Protein AF-A0A2A5A7B2-F1 (afdb_monomer)

pLDDT: mean 83.48, std 15.14, range [49.03, 96.94]

Secondary structure (DSSP, 8-state):
--HHHHHHHH-TT-TT-----HHHHHHHHHHHSGGGTT--GGG-TTT---SSB-TTS-B-SSTTSS-BTTBS-------------

Radius of gyration: 20.05 Å; Cα contacts (8 Å, |Δi|>4): 61; chains: 1; bounding box: 44×39×49 Å

Sequence (85 aa):
MTDFYLANFINPKDDKQADYHPSWILDEVAKIVPFFAGVSWDKLGKNGMQWPVSKDGTESTVLHQQSFKRGLGHFEFHPFVESNE

Mean predicted aligned error: 9.29 Å

Solvent-accessible surface area (backbone atoms only — not comparable to full-atom values): 5732 Å² total; per-residue (Å²): 136,59,71,73,64,52,56,66,69,74,44,89,87,53,97,73,75,69,94,76,57,72,53,60,55,49,54,51,48,21,74,72,38,77,49,32,47,28,56,47,71,89,69,27,71,94,85,55,72,50,69,49,17,40,71,90,51,54,57,39,89,67,80,62,82,88,53,46,95,85,51,69,88,82,89,78,89,80,77,93,72,84,80,93,122

Structure (mmCIF, N/CA/C/O backbone):
data_AF-A0A2A5A7B2-F1
#
_entry.id   AF-A0A2A5A7B2-F1
#
loop_
_atom_site.group_PDB
_atom_site.id
_atom_site.type_symbol
_atom_site.label_atom_id
_atom_site.label_alt_id
_atom_site.label_comp_id
_atom_site.label_asym_id
_atom_site.label_entity_id
_atom_site.label_seq_id
_atom_site.pdbx_PDB_ins_code
_atom_site.Cartn_x
_atom_site.Cartn_y
_atom_site.Cartn_z
_atom_site.occupancy
_atom_site.B_iso_or_equiv
_atom_site.auth_seq_id
_atom_site.auth_comp_id
_atom_site.auth_asym_id
_atom_site.auth_atom_id
_atom_site.pdbx_PDB_model_num
ATOM 1 N N . MET A 1 1 ? 28.141 -8.356 -1.609 1.00 49.03 1 MET A N 1
ATOM 2 C CA . MET A 1 1 ? 27.416 -9.627 -1.798 1.00 49.03 1 MET A CA 1
ATOM 3 C C . MET A 1 1 ? 25.953 -9.291 -1.577 1.00 49.03 1 MET A C 1
ATOM 5 O O . MET A 1 1 ? 25.635 -8.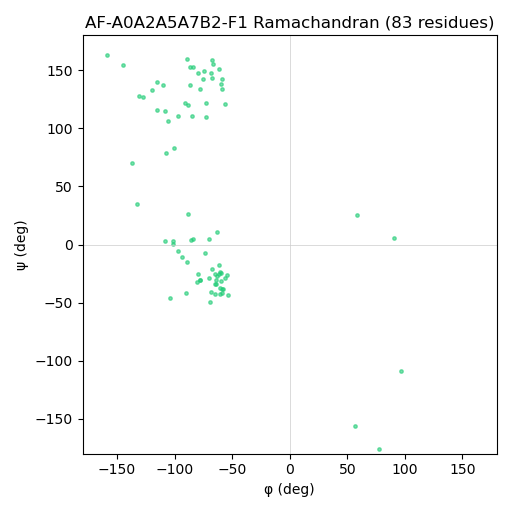852 -0.485 1.00 49.03 1 MET A O 1
ATOM 9 N N . THR A 1 2 ? 25.136 -9.263 -2.630 1.00 56.66 2 THR A N 1
ATOM 10 C CA . THR A 1 2 ? 23.731 -8.826 -2.538 1.00 56.66 2 THR A CA 1
ATOM 11 C C . THR A 1 2 ? 22.867 -9.961 -1.990 1.00 56.66 2 THR A C 1
ATOM 13 O O . THR A 1 2 ? 23.144 -11.123 -2.270 1.00 56.66 2 THR A O 1
ATOM 16 N N . ASP A 1 3 ? 21.811 -9.651 -1.243 1.00 57.91 3 ASP A N 1
ATOM 17 C CA . ASP A 1 3 ? 20.938 -10.664 -0.622 1.00 57.91 3 ASP A CA 1
ATOM 18 C C . ASP A 1 3 ? 20.263 -11.597 -1.646 1.00 57.91 3 ASP A C 1
ATOM 20 O O . ASP A 1 3 ? 19.973 -12.753 -1.350 1.00 57.91 3 ASP A O 1
ATOM 24 N N . PHE A 1 4 ? 20.116 -11.150 -2.897 1.00 56.09 4 PHE A N 1
ATOM 25 C CA . PHE A 1 4 ? 19.669 -11.997 -4.008 1.00 56.09 4 PHE A CA 1
ATOM 26 C C . PHE A 1 4 ? 20.648 -13.135 -4.344 1.00 56.09 4 PHE A C 1
ATOM 28 O O . PHE A 1 4 ? 20.209 -14.213 -4.725 1.00 56.09 4 PHE A O 1
ATOM 35 N N . TYR A 1 5 ? 21.958 -12.952 -4.141 1.00 57.84 5 TYR A N 1
ATOM 36 C CA . TYR A 1 5 ? 22.929 -14.046 -4.273 1.00 57.84 5 TYR A CA 1
ATOM 37 C C . TYR A 1 5 ? 22.791 -15.080 -3.146 1.00 57.84 5 TYR A C 1
ATOM 39 O O . TYR A 1 5 ? 23.103 -16.248 -3.352 1.00 57.84 5 TYR A O 1
ATOM 47 N N . LEU A 1 6 ? 22.325 -14.674 -1.959 1.00 52.84 6 LEU A N 1
ATOM 48 C CA . LEU A 1 6 ? 22.128 -15.576 -0.819 1.00 52.84 6 LEU A CA 1
ATOM 49 C C . LEU A 1 6 ? 20.852 -16.416 -0.957 1.00 52.84 6 LEU A C 1
ATOM 51 O O . LEU A 1 6 ? 20.838 -17.562 -0.515 1.00 52.84 6 LEU A O 1
ATOM 55 N N . ALA A 1 7 ? 19.813 -15.902 -1.625 1.00 57.50 7 AL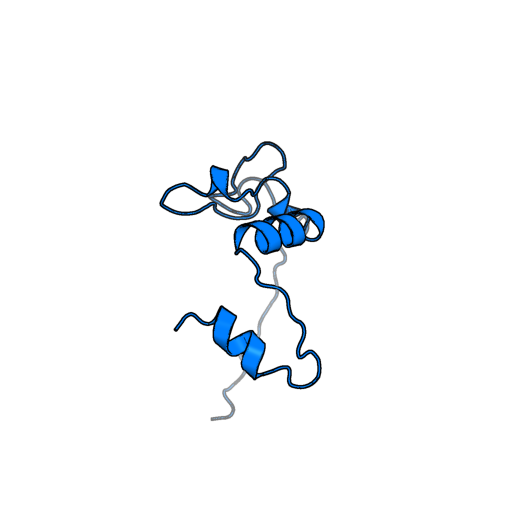A A N 1
ATOM 56 C CA . ALA A 1 7 ? 18.632 -16.696 -1.975 1.00 57.50 7 ALA A CA 1
ATOM 57 C C . ALA A 1 7 ? 19.000 -17.929 -2.828 1.00 57.50 7 ALA A C 1
ATOM 59 O O . ALA A 1 7 ? 18.499 -19.022 -2.563 1.00 57.50 7 ALA A O 1
ATOM 60 N N . ASN A 1 8 ? 19.960 -17.781 -3.750 1.00 52.84 8 ASN A N 1
ATOM 61 C CA . ASN A 1 8 ? 20.494 -18.885 -4.559 1.00 52.84 8 ASN A CA 1
ATOM 62 C C . ASN A 1 8 ? 21.236 -19.945 -3.717 1.00 52.84 8 ASN A C 1
ATOM 64 O O . ASN A 1 8 ? 21.296 -21.104 -4.110 1.00 52.84 8 ASN A O 1
ATOM 68 N N . PHE A 1 9 ? 21.782 -19.583 -2.547 1.00 53.72 9 PHE A N 1
ATOM 69 C CA . PHE A 1 9 ? 22.445 -20.530 -1.637 1.00 53.72 9 PHE A CA 1
ATOM 70 C C . PHE A 1 9 ? 21.462 -21.343 -0.779 1.00 53.72 9 PHE A C 1
ATOM 72 O O . PHE A 1 9 ? 21.809 -22.429 -0.316 1.00 53.72 9 PHE A O 1
ATOM 79 N N . ILE A 1 10 ? 20.254 -20.826 -0.530 1.00 61.44 10 ILE A N 1
ATOM 80 C CA . ILE A 1 10 ? 19.288 -21.417 0.414 1.00 61.44 10 ILE A CA 1
ATOM 81 C C . ILE A 1 10 ? 18.364 -22.443 -0.266 1.00 61.44 10 ILE A C 1
ATOM 83 O O . ILE A 1 10 ? 17.753 -23.257 0.427 1.00 61.44 10 ILE A O 1
ATOM 87 N N . ASN A 1 11 ? 18.299 -22.478 -1.603 1.00 56.91 11 ASN A N 1
ATOM 88 C CA . ASN A 1 11 ? 17.520 -23.471 -2.347 1.00 56.91 11 ASN A CA 1
ATOM 89 C C . ASN A 1 11 ? 18.410 -24.528 -3.044 1.00 56.91 11 ASN A C 1
ATOM 91 O O . ASN A 1 11 ? 18.598 -24.473 -4.257 1.00 56.91 11 ASN A O 1
ATOM 95 N N . PRO A 1 12 ? 18.921 -25.542 -2.321 1.00 53.62 12 PRO A N 1
ATOM 96 C CA . PRO A 1 12 ? 19.837 -26.554 -2.862 1.00 53.62 12 PRO A CA 1
ATOM 97 C C . PRO A 1 12 ? 19.192 -27.547 -3.848 1.00 53.62 12 PRO A C 1
ATOM 99 O O . PRO A 1 12 ? 19.830 -28.522 -4.231 1.00 53.62 12 PRO A O 1
ATOM 102 N N . LYS A 1 13 ? 17.912 -27.379 -4.215 1.00 55.34 13 LYS A N 1
ATOM 103 C CA . LYS A 1 13 ? 17.210 -28.265 -5.163 1.00 55.34 13 LYS A CA 1
ATOM 104 C C . LYS A 1 13 ? 17.081 -27.698 -6.573 1.00 55.34 13 LYS A C 1
ATOM 106 O O . LYS A 1 13 ? 16.520 -28.383 -7.426 1.00 55.34 13 LYS A O 1
ATOM 111 N N . ASP A 1 14 ? 17.593 -26.499 -6.826 1.00 55.62 14 ASP A N 1
ATOM 112 C CA . ASP A 1 14 ? 17.460 -25.844 -8.123 1.00 55.62 14 ASP A CA 1
ATOM 113 C C . ASP A 1 14 ? 18.788 -25.198 -8.549 1.00 55.62 14 ASP A C 1
ATOM 115 O O . ASP A 1 14 ? 18.945 -23.982 -8.583 1.00 55.62 14 ASP A O 1
ATOM 119 N N . ASP A 1 15 ? 19.773 -26.038 -8.887 1.00 53.84 15 ASP A N 1
ATOM 120 C CA . ASP A 1 15 ? 21.114 -25.646 -9.373 1.00 53.84 15 ASP A CA 1
ATOM 121 C C . ASP A 1 15 ? 21.099 -24.892 -10.728 1.00 53.84 15 ASP A C 1
ATOM 123 O O . ASP A 1 15 ? 22.132 -24.729 -11.380 1.00 53.84 15 ASP A O 1
ATOM 127 N N . LYS A 1 16 ? 19.926 -24.470 -11.219 1.00 56.00 16 LYS A N 1
ATOM 128 C CA . LYS A 1 16 ? 19.728 -23.841 -12.535 1.00 56.00 16 LYS A CA 1
ATOM 129 C C . LYS A 1 16 ? 18.873 -22.586 -12.462 1.00 56.00 16 LYS A C 1
ATOM 131 O O . LYS A 1 16 ? 18.111 -22.287 -13.383 1.00 56.00 16 LYS A O 1
ATOM 136 N N . GLN A 1 17 ? 19.006 -21.836 -11.381 1.00 59.25 17 GLN A N 1
ATOM 137 C CA . GLN A 1 17 ? 18.381 -20.535 -11.305 1.00 59.25 17 GLN A CA 1
ATOM 138 C C . GLN A 1 17 ? 19.142 -19.561 -12.224 1.00 59.25 17 GLN A C 1
ATOM 140 O O . GLN A 1 17 ? 20.310 -19.258 -11.990 1.00 59.25 17 GLN A O 1
ATOM 145 N N . ALA A 1 18 ? 18.515 -19.163 -13.336 1.00 63.34 18 ALA A N 1
ATOM 146 C CA . ALA A 1 18 ? 19.128 -18.269 -14.319 1.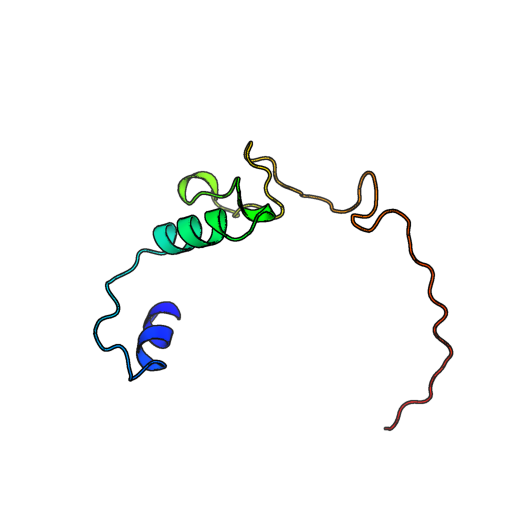00 63.34 18 ALA A CA 1
ATOM 147 C C . ALA A 1 18 ? 19.466 -16.914 -13.681 1.00 63.34 18 ALA A C 1
ATOM 149 O O . ALA A 1 18 ? 18.776 -16.477 -12.762 1.00 63.34 18 ALA A O 1
ATOM 150 N N . ASP A 1 19 ? 20.494 -16.229 -14.184 1.00 68.88 19 ASP A N 1
ATOM 151 C CA . ASP A 1 19 ? 20.786 -14.864 -13.748 1.00 68.88 19 ASP A CA 1
ATOM 152 C C . ASP A 1 19 ? 19.547 -13.984 -13.963 1.00 68.88 19 ASP A C 1
ATOM 154 O O . ASP A 1 19 ? 19.055 -13.847 -15.086 1.00 68.88 19 ASP A O 1
ATOM 158 N N . TYR A 1 20 ? 19.036 -13.383 -12.887 1.00 70.88 20 TYR A N 1
ATOM 159 C CA . TYR A 1 20 ? 17.897 -12.475 -12.966 1.00 70.88 20 TYR A CA 1
ATOM 160 C C . TYR A 1 20 ? 18.320 -11.048 -12.692 1.00 70.88 20 TYR A C 1
ATOM 162 O O . TYR A 1 20 ? 19.049 -10.749 -11.743 1.00 70.88 20 TY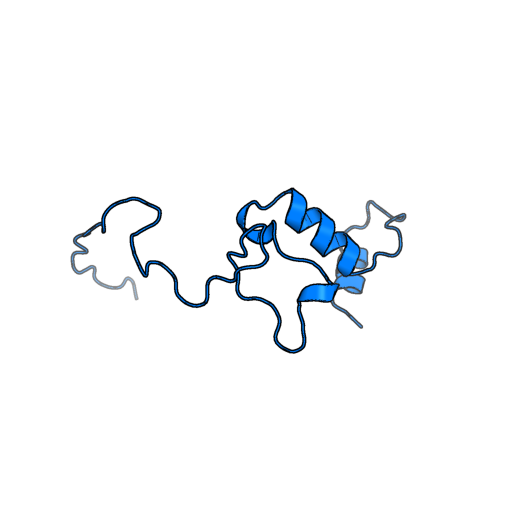R A O 1
ATOM 170 N N . HIS A 1 21 ? 17.779 -10.145 -13.499 1.00 83.69 21 HIS A N 1
ATOM 171 C CA . HIS A 1 21 ? 17.830 -8.729 -13.205 1.00 83.69 21 HIS A CA 1
ATOM 172 C C . HIS A 1 21 ? 16.631 -8.348 -12.314 1.00 83.69 21 HIS A C 1
ATOM 174 O O . HIS A 1 21 ? 15.511 -8.779 -12.604 1.00 83.69 21 HIS A O 1
ATOM 180 N N . PRO A 1 22 ? 16.803 -7.516 -11.268 1.00 84.94 22 PRO A N 1
ATOM 181 C CA . PRO A 1 22 ? 15.704 -7.119 -10.382 1.00 84.94 22 PRO A CA 1
ATOM 182 C C . PRO A 1 22 ? 14.491 -6.505 -11.101 1.00 84.94 22 PRO A C 1
ATOM 184 O O . PRO A 1 22 ? 13.367 -6.625 -10.618 1.00 84.94 22 PRO A O 1
ATOM 187 N N . SER A 1 23 ? 14.693 -5.900 -12.278 1.00 89.00 23 SER A N 1
ATOM 188 C CA . SER A 1 23 ? 13.596 -5.391 -13.112 1.00 89.00 23 SER A CA 1
ATOM 189 C C . SER A 1 23 ? 12.626 -6.486 -13.560 1.00 89.00 23 SER A C 1
ATOM 191 O O . SER A 1 23 ? 11.425 -6.251 -13.583 1.00 89.00 23 SER A O 1
ATOM 193 N N . TRP A 1 24 ? 13.115 -7.691 -13.865 1.00 89.62 24 TRP A N 1
ATOM 194 C CA . TRP A 1 24 ? 12.267 -8.795 -14.324 1.00 89.62 24 TRP A CA 1
ATOM 195 C C . TRP A 1 24 ? 11.354 -9.299 -13.211 1.00 89.62 24 TRP A C 1
ATOM 197 O O . TRP A 1 24 ? 10.175 -9.552 -13.443 1.00 89.62 24 TRP A O 1
ATOM 207 N N . ILE A 1 25 ? 11.889 -9.387 -11.991 1.00 88.81 25 ILE A N 1
ATOM 208 C CA . ILE A 1 25 ? 11.114 -9.769 -10.807 1.00 88.81 25 ILE A CA 1
ATOM 209 C C . ILE A 1 25 ? 10.052 -8.712 -10.509 1.00 88.81 25 ILE A C 1
ATOM 211 O O . ILE A 1 25 ? 8.905 -9.048 -10.228 1.00 88.81 25 ILE A O 1
ATOM 215 N N . LEU A 1 26 ? 10.407 -7.429 -10.612 1.00 91.38 26 LEU A N 1
ATOM 216 C CA . LEU A 1 26 ? 9.450 -6.343 -10.423 1.00 91.38 26 LEU A CA 1
ATOM 217 C C . LEU A 1 26 ? 8.299 -6.420 -11.438 1.00 91.38 26 LEU A C 1
ATOM 219 O O . LEU A 1 26 ? 7.141 -6.275 -11.050 1.00 91.38 26 LEU A O 1
ATOM 223 N N . ASP A 1 27 ? 8.606 -6.711 -12.704 1.00 92.06 27 ASP A N 1
ATOM 224 C CA . ASP A 1 27 ? 7.604 -6.885 -13.760 1.00 92.06 27 ASP A CA 1
ATOM 225 C C . ASP A 1 27 ? 6.699 -8.106 -13.520 1.00 92.06 27 ASP A C 1
ATOM 227 O O . ASP A 1 27 ? 5.519 -8.088 -13.876 1.00 92.06 27 ASP A O 1
ATOM 231 N N . GLU A 1 28 ? 7.222 -9.182 -12.928 1.00 91.94 28 GLU A N 1
ATOM 232 C C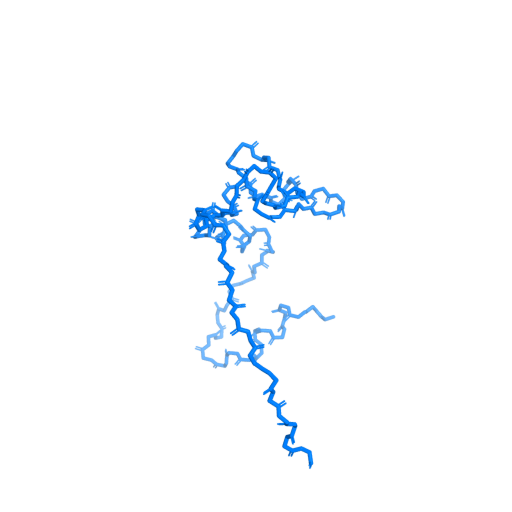A . GLU A 1 28 ? 6.429 -10.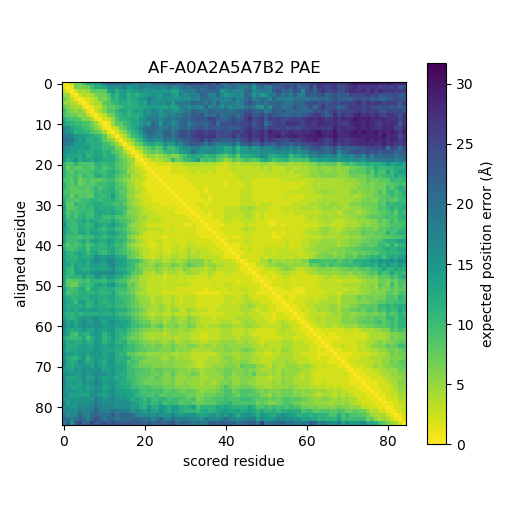351 -12.533 1.00 91.94 28 GLU A CA 1
ATOM 233 C C . GLU A 1 28 ? 5.489 -10.019 -11.369 1.00 91.94 28 GLU A C 1
ATOM 235 O O . GLU A 1 28 ? 4.279 -10.245 -11.457 1.00 91.94 28 GLU A O 1
ATOM 240 N N . VAL A 1 29 ? 6.017 -9.398 -10.311 1.00 91.56 29 VAL A N 1
ATOM 241 C CA . VAL A 1 29 ? 5.235 -8.963 -9.147 1.00 91.56 29 VAL A CA 1
ATOM 242 C C . VAL A 1 29 ? 4.128 -7.993 -9.566 1.00 91.56 29 VAL A C 1
ATOM 244 O O . VAL A 1 29 ? 2.989 -8.146 -9.123 1.00 91.56 29 VAL A O 1
ATOM 247 N N . ALA A 1 30 ? 4.415 -7.048 -10.467 1.00 92.75 30 ALA A N 1
ATOM 248 C CA . ALA A 1 30 ? 3.439 -6.080 -10.966 1.00 92.75 30 ALA A CA 1
ATOM 249 C C . ALA A 1 30 ? 2.265 -6.722 -11.726 1.00 92.75 30 ALA A C 1
ATOM 251 O O . ALA A 1 30 ? 1.160 -6.175 -11.730 1.00 92.75 30 ALA A O 1
ATOM 252 N N . LYS A 1 31 ? 2.467 -7.899 -12.336 1.00 92.25 31 LYS A N 1
ATOM 253 C CA . LYS A 1 31 ? 1.396 -8.665 -13.000 1.00 92.25 31 LYS A CA 1
ATOM 254 C C . LYS A 1 31 ? 0.509 -9.418 -12.010 1.00 92.25 31 LYS A C 1
ATOM 256 O O . LYS A 1 31 ? -0.668 -9.625 -12.298 1.00 92.25 31 LYS A O 1
ATOM 261 N N . ILE A 1 32 ? 1.064 -9.840 -10.874 1.00 94.44 32 ILE A N 1
ATOM 262 C CA . ILE A 1 32 ? 0.370 -10.669 -9.878 1.00 94.44 32 ILE A CA 1
ATOM 263 C C . ILE A 1 32 ? -0.352 -9.800 -8.845 1.00 94.44 32 ILE A C 1
ATOM 265 O O . ILE A 1 32 ? -1.481 -10.101 -8.460 1.00 94.44 32 ILE A O 1
ATOM 269 N N . VAL A 1 33 ? 0.288 -8.723 -8.387 1.00 93.62 33 VAL A N 1
ATOM 270 C CA . VAL A 1 33 ? -0.188 -7.908 -7.267 1.00 93.62 33 VAL A CA 1
ATOM 271 C C . VAL A 1 33 ? -0.959 -6.694 -7.801 1.00 93.62 33 VAL A C 1
ATOM 273 O O . VAL A 1 33 ? -0.349 -5.769 -8.336 1.00 93.62 33 VAL A O 1
ATOM 276 N N . PRO A 1 34 ? -2.295 -6.616 -7.628 1.00 91.69 34 PRO A N 1
ATOM 277 C CA . PRO A 1 34 ? -3.109 -5.609 -8.318 1.00 91.69 34 PRO A CA 1
ATOM 278 C C . PRO A 1 34 ? -2.735 -4.152 -8.019 1.00 91.69 34 PRO A C 1
ATOM 280 O O . PRO A 1 34 ? -2.879 -3.288 -8.880 1.00 91.69 34 PRO A O 1
ATOM 283 N N . PHE A 1 35 ? -2.250 -3.861 -6.811 1.00 92.75 35 PHE A N 1
ATOM 284 C CA . PHE A 1 35 ? -1.836 -2.513 -6.409 1.00 92.75 35 PHE A CA 1
ATOM 285 C C . PHE A 1 35 ? -0.388 -2.161 -6.794 1.00 92.75 35 PHE A C 1
ATOM 287 O O . PHE A 1 35 ? 0.076 -1.076 -6.455 1.00 92.75 35 PHE A O 1
ATOM 294 N N . PHE A 1 36 ? 0.307 -3.053 -7.505 1.00 94.62 36 PHE A N 1
ATOM 295 C CA . PHE A 1 36 ? 1.581 -2.786 -8.178 1.00 94.62 36 PHE A CA 1
ATOM 296 C C . PHE A 1 36 ? 1.410 -2.567 -9.689 1.00 94.62 36 PHE A C 1
ATOM 298 O O . PHE A 1 36 ? 2.397 -2.359 -10.385 1.00 94.62 36 PHE A O 1
ATOM 305 N N . ALA A 1 37 ? 0.184 -2.581 -10.222 1.00 92.31 37 ALA A N 1
ATOM 306 C CA . ALA A 1 37 ? -0.056 -2.616 -11.666 1.00 92.31 37 ALA A CA 1
ATOM 307 C C . ALA A 1 37 ? 0.498 -1.410 -12.458 1.00 92.31 37 ALA A C 1
ATOM 309 O O . ALA A 1 37 ? 0.595 -1.488 -13.681 1.00 92.31 37 ALA A O 1
ATOM 310 N N . GLY A 1 38 ? 0.821 -0.292 -11.797 1.00 91.50 38 GLY A N 1
ATOM 311 C CA . GLY A 1 38 ? 1.484 0.864 -12.415 1.00 91.50 38 GLY A CA 1
ATOM 312 C C . GLY A 1 38 ? 3.000 0.942 -12.240 1.00 91.50 38 GLY A C 1
ATOM 313 O O . GLY A 1 38 ? 3.614 1.849 -12.808 1.00 91.50 38 GLY A O 1
ATOM 314 N N . VAL A 1 39 ? 3.592 0.042 -11.451 1.00 94.00 39 VAL A N 1
ATOM 315 C CA . VAL A 1 39 ? 5.022 0.042 -11.130 1.00 94.00 39 VAL A CA 1
ATOM 316 C C . VAL A 1 39 ? 5.815 -0.529 -12.303 1.00 94.00 39 VAL A C 1
ATOM 318 O O . VAL A 1 39 ? 5.472 -1.577 -12.841 1.00 94.00 39 VAL A O 1
ATOM 321 N N . SER A 1 40 ? 6.900 0.145 -12.681 1.00 92.00 40 SER A N 1
ATOM 322 C CA . SER A 1 40 ? 7.896 -0.381 -13.616 1.00 92.00 40 SER A CA 1
ATOM 323 C C . SER A 1 40 ? 9.286 0.105 -13.224 1.00 92.00 40 SER A C 1
ATOM 325 O O . SER A 1 40 ? 9.423 1.160 -12.601 1.00 92.00 40 SER A O 1
ATOM 327 N N . TRP A 1 41 ? 10.321 -0.647 -13.606 1.00 91.31 41 TRP A N 1
ATOM 328 C CA . TRP A 1 41 ? 11.710 -0.333 -13.252 1.00 91.31 41 TRP A CA 1
ATOM 329 C C . TRP A 1 41 ? 12.109 1.098 -13.641 1.00 91.31 41 TRP A C 1
ATOM 331 O O . TRP A 1 41 ? 12.653 1.838 -12.824 1.00 91.31 41 TRP A O 1
ATOM 341 N N . ASP A 1 42 ? 11.729 1.526 -14.846 1.00 90.56 42 ASP A N 1
ATOM 342 C CA . ASP A 1 42 ? 12.041 2.861 -15.373 1.00 90.56 42 ASP A CA 1
ATOM 343 C C . ASP A 1 42 ? 11.322 4.006 -14.636 1.00 90.56 42 ASP A C 1
ATOM 345 O O . ASP A 1 42 ? 11.760 5.154 -14.698 1.00 90.56 42 ASP A O 1
ATOM 349 N N . LYS A 1 43 ? 10.217 3.716 -13.932 1.00 88.69 43 LYS A N 1
ATOM 350 C CA . LYS A 1 43 ? 9.397 4.716 -13.225 1.00 88.69 43 LYS A CA 1
ATOM 351 C C . LYS A 1 43 ? 9.776 4.902 -11.758 1.00 88.69 43 LYS A C 1
ATOM 353 O O . LYS A 1 43 ? 9.323 5.868 -11.155 1.00 88.69 43 LYS A O 1
ATOM 358 N N . LEU A 1 44 ? 10.616 4.032 -11.187 1.00 89.19 44 LEU A N 1
ATOM 359 C CA . LEU A 1 44 ? 10.997 4.099 -9.769 1.00 89.19 44 LEU A CA 1
ATOM 360 C C . LEU A 1 44 ? 11.673 5.423 -9.380 1.00 89.19 44 LEU A C 1
ATOM 362 O O . LEU A 1 44 ? 11.635 5.820 -8.218 1.00 89.19 44 LEU A O 1
ATOM 366 N N . GLY A 1 45 ? 12.295 6.120 -10.334 1.00 84.81 45 GLY A N 1
ATOM 367 C CA . GLY A 1 45 ? 13.013 7.359 -10.056 1.00 84.81 45 GLY A CA 1
ATOM 368 C C . GLY A 1 45 ? 14.108 7.172 -8.997 1.00 84.81 45 GLY A C 1
ATOM 369 O O . GLY A 1 45 ? 14.630 6.079 -8.791 1.00 84.81 45 GLY A O 1
ATOM 370 N N . LYS A 1 46 ? 14.483 8.260 -8.314 1.00 87.75 46 LYS A N 1
ATOM 371 C CA . LYS A 1 46 ? 15.541 8.229 -7.286 1.00 87.75 46 LYS A CA 1
ATOM 372 C C . LYS A 1 46 ? 15.053 7.713 -5.927 1.00 87.75 46 LYS A C 1
ATOM 374 O O . LYS A 1 46 ? 15.834 7.121 -5.190 1.00 87.75 46 LYS A O 1
ATOM 379 N N . ASN A 1 47 ? 13.790 7.975 -5.595 1.00 87.81 47 ASN A N 1
ATOM 380 C CA . ASN A 1 47 ? 13.232 7.735 -4.260 1.00 87.81 47 AS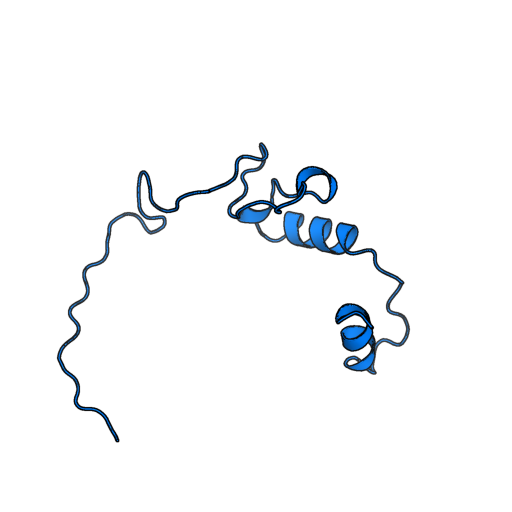N A CA 1
ATOM 381 C C . ASN A 1 47 ? 12.256 6.548 -4.215 1.00 87.81 47 ASN A C 1
ATOM 383 O O . ASN A 1 47 ? 11.693 6.273 -3.159 1.00 87.81 47 ASN A O 1
ATOM 387 N N . GLY A 1 48 ? 12.066 5.841 -5.331 1.00 90.75 48 GLY A N 1
ATOM 388 C CA . GLY A 1 48 ? 11.036 4.818 -5.456 1.00 90.75 48 GLY A CA 1
ATOM 389 C C . GLY A 1 48 ? 9.643 5.413 -5.671 1.00 90.75 48 GLY A C 1
ATOM 390 O O . GLY A 1 48 ? 9.474 6.628 -5.771 1.00 90.75 48 GLY A O 1
ATOM 391 N N . MET A 1 49 ? 8.658 4.515 -5.714 1.00 92.19 49 MET A N 1
ATOM 392 C CA . MET A 1 49 ? 7.234 4.839 -5.807 1.00 92.19 49 MET A CA 1
ATOM 393 C C . MET A 1 49 ? 6.510 4.374 -4.543 1.00 92.19 49 MET A C 1
ATOM 395 O O . MET A 1 49 ? 6.760 3.265 -4.055 1.00 92.19 49 MET A O 1
ATOM 399 N N . GLN A 1 50 ? 5.574 5.171 -4.032 1.00 93.06 50 GLN A N 1
ATOM 400 C CA . GLN A 1 50 ? 4.745 4.774 -2.897 1.00 93.06 50 GLN A CA 1
ATOM 401 C C . GLN A 1 50 ? 3.529 3.958 -3.359 1.00 93.06 50 GLN A C 1
ATOM 403 O O . GLN A 1 50 ? 2.589 4.471 -3.970 1.00 93.06 50 GLN A O 1
ATOM 408 N N . TRP A 1 51 ? 3.524 2.666 -3.027 1.00 93.12 51 TRP A N 1
ATOM 409 C CA . TRP A 1 51 ? 2.397 1.772 -3.285 1.00 93.12 51 TRP A CA 1
ATOM 410 C C . TRP A 1 51 ? 1.237 2.032 -2.302 1.00 93.12 51 TRP A C 1
ATOM 412 O O . TRP A 1 51 ? 1.487 2.395 -1.151 1.00 93.12 51 TRP A O 1
ATOM 422 N N . PRO A 1 52 ? -0.038 1.815 -2.687 1.00 94.50 52 PRO A N 1
ATOM 423 C CA . PRO A 1 52 ? -0.561 1.398 -3.998 1.00 94.50 52 PRO A CA 1
ATOM 424 C C . PRO A 1 52 ? -0.250 2.336 -5.173 1.00 94.50 52 PRO A C 1
ATOM 426 O O . PRO A 1 52 ? -0.416 3.548 -5.052 1.00 94.50 52 PRO A O 1
ATOM 429 N N . VAL A 1 53 ? 0.115 1.758 -6.322 1.00 94.06 53 VAL A N 1
ATOM 430 C CA . VAL A 1 53 ? 0.325 2.471 -7.591 1.00 94.06 53 VAL A CA 1
ATOM 431 C C . VAL A 1 53 ? -0.714 2.014 -8.617 1.00 94.06 53 VAL A C 1
ATOM 433 O O . VAL A 1 53 ? -0.754 0.847 -9.018 1.00 94.06 53 VAL A O 1
ATOM 436 N N . SER A 1 54 ? -1.572 2.941 -9.034 1.00 89.69 54 SER A N 1
ATOM 437 C CA . SER A 1 54 ? -2.604 2.721 -10.053 1.00 89.69 54 SER A CA 1
ATOM 438 C C . SER A 1 54 ? -1.991 2.481 -11.436 1.00 89.69 54 SER A C 1
ATOM 440 O O . SER A 1 54 ? -0.862 2.879 -11.693 1.00 89.69 54 SER A O 1
ATOM 442 N N . LYS A 1 55 ? -2.730 1.854 -12.365 1.00 89.94 55 LYS A N 1
ATOM 443 C CA . LYS A 1 55 ? -2.235 1.521 -13.724 1.00 89.94 55 LYS A CA 1
ATOM 444 C C . LYS A 1 55 ? -1.718 2.724 -14.527 1.00 89.94 55 LYS A C 1
ATOM 446 O O . LYS A 1 55 ? -0.861 2.562 -15.388 1.00 89.94 55 LYS A O 1
ATOM 451 N N . ASP A 1 56 ? -2.247 3.911 -14.261 1.00 90.12 56 ASP A N 1
ATOM 452 C CA . ASP A 1 56 ? -1.815 5.185 -14.845 1.00 90.12 56 ASP A CA 1
ATOM 453 C C . ASP A 1 56 ? -0.471 5.689 -14.278 1.00 90.12 56 ASP A C 1
ATOM 455 O O . ASP A 1 56 ? 0.107 6.632 -14.811 1.00 90.12 56 ASP A O 1
ATOM 459 N N . GLY A 1 57 ? 0.067 5.029 -13.249 1.00 86.62 57 GLY A N 1
ATOM 460 C CA . GLY A 1 57 ? 1.286 5.415 -12.542 1.00 86.62 57 GLY A CA 1
ATOM 461 C C . GLY A 1 57 ? 1.032 6.335 -11.349 1.00 86.62 57 GLY A C 1
ATOM 462 O O . GLY A 1 57 ? 1.995 6.796 -10.745 1.00 86.62 57 GLY A O 1
ATOM 463 N N . THR A 1 58 ? -0.229 6.598 -10.992 1.00 90.31 58 THR A N 1
ATOM 464 C CA . THR A 1 58 ? -0.558 7.439 -9.838 1.00 90.31 58 THR A CA 1
ATOM 465 C C . THR A 1 58 ? -0.267 6.705 -8.529 1.00 90.31 58 THR A C 1
ATOM 467 O O . THR A 1 58 ? -0.833 5.642 -8.257 1.00 90.31 58 THR A O 1
ATOM 470 N N . GLU A 1 59 ? 0.596 7.292 -7.706 1.00 91.62 59 GLU A N 1
ATOM 471 C CA . GLU A 1 59 ? 0.992 6.775 -6.395 1.00 91.62 59 GLU A CA 1
ATOM 472 C C . GLU A 1 59 ? 0.040 7.215 -5.280 1.00 91.62 59 GLU A C 1
ATOM 474 O O . GLU A 1 59 ? -0.580 8.279 -5.333 1.00 91.62 59 GLU A O 1
ATOM 479 N N . SER A 1 60 ? -0.051 6.405 -4.226 1.00 90.50 60 SER A N 1
ATOM 480 C CA . SER A 1 60 ? -0.896 6.697 -3.066 1.00 90.50 60 SER A CA 1
ATOM 481 C C . SER A 1 60 ? -0.067 7.250 -1.910 1.00 90.50 60 SER A C 1
ATOM 483 O O . SER A 1 60 ? 0.277 6.520 -0.983 1.00 90.50 60 SER A O 1
ATOM 485 N N . THR A 1 61 ? 0.221 8.554 -1.927 1.00 89.06 61 THR A N 1
ATOM 486 C CA . THR A 1 61 ? 1.019 9.201 -0.865 1.00 89.06 61 THR A CA 1
ATOM 487 C C . THR A 1 61 ? 0.333 9.170 0.505 1.00 89.06 61 THR A C 1
ATOM 489 O O . THR A 1 61 ? 0.986 9.030 1.537 1.00 89.06 61 THR A O 1
ATOM 492 N N . VAL A 1 62 ? -1.001 9.262 0.528 1.00 92.94 62 VAL A N 1
ATOM 493 C CA . VAL A 1 62 ? -1.810 9.202 1.754 1.00 92.94 62 VAL A CA 1
ATOM 494 C C . VAL A 1 62 ? -2.954 8.209 1.560 1.00 92.94 62 VAL A C 1
ATOM 496 O O . VAL A 1 62 ? -3.720 8.308 0.596 1.00 92.94 62 VAL A O 1
ATOM 499 N N . LEU A 1 63 ? -3.085 7.257 2.486 1.00 93.44 63 LEU A N 1
ATOM 500 C CA . LEU A 1 63 ? -4.162 6.265 2.498 1.00 93.44 63 LEU A CA 1
ATOM 501 C C . LEU A 1 63 ? -5.424 6.822 3.170 1.00 93.44 63 LEU A C 1
ATOM 503 O O . LEU A 1 63 ? -5.352 7.682 4.039 1.00 93.44 63 LEU A O 1
ATOM 507 N N . HIS A 1 64 ? -6.587 6.303 2.770 1.00 93.00 64 HIS A N 1
ATOM 508 C CA . HIS A 1 64 ? -7.892 6.620 3.375 1.00 93.00 64 HIS A CA 1
ATOM 509 C C . HIS A 1 64 ? -8.302 8.102 3.353 1.00 93.00 64 HIS A C 1
ATOM 511 O O . HIS A 1 64 ? -9.132 8.517 4.152 1.00 93.00 64 HIS A O 1
ATOM 517 N N . GLN A 1 65 ? -7.787 8.886 2.397 1.00 92.69 65 GLN A N 1
ATOM 518 C CA . GLN A 1 65 ? -8.134 10.309 2.252 1.00 92.69 65 GLN A CA 1
ATOM 519 C C . GLN A 1 65 ? -9.634 10.552 2.040 1.00 92.69 65 GLN A C 1
ATOM 521 O O . GLN A 1 65 ? -10.178 11.530 2.537 1.00 92.69 65 GLN A O 1
ATOM 526 N N . GLN A 1 66 ? -10.292 9.677 1.277 1.00 91.94 66 GLN A N 1
ATOM 527 C CA . GLN A 1 66 ? -11.722 9.789 0.975 1.00 91.94 66 GLN A CA 1
ATOM 528 C C . GLN A 1 66 ? -12.554 8.794 1.790 1.00 91.94 66 GLN A C 1
ATOM 530 O O . GLN A 1 66 ? -13.589 9.153 2.342 1.00 91.94 66 GLN A O 1
ATOM 535 N N . SER A 1 67 ? -12.120 7.533 1.854 1.00 94.19 67 SER A N 1
ATOM 536 C CA . SER A 1 67 ? -12.844 6.464 2.546 1.00 94.19 67 SER A CA 1
ATOM 537 C C . SER A 1 67 ? -11.933 5.295 2.928 1.00 94.19 67 SER A C 1
ATOM 539 O O . SER A 1 67 ? -10.828 5.119 2.392 1.00 94.19 67 SER A O 1
ATOM 541 N N . PHE A 1 68 ? -12.400 4.453 3.854 1.00 95.06 68 PHE A N 1
ATOM 542 C CA . PHE A 1 68 ? -11.711 3.208 4.174 1.00 95.06 68 PHE A CA 1
ATOM 543 C C . PHE A 1 68 ? -11.948 2.168 3.078 1.00 95.06 68 PHE A C 1
ATOM 545 O O . PHE A 1 68 ? -13.052 2.020 2.559 1.00 95.06 68 PHE A O 1
ATOM 552 N N . LYS A 1 69 ? -10.920 1.371 2.758 1.00 91.19 69 LYS A N 1
ATOM 553 C CA . LYS A 1 69 ? -11.042 0.288 1.761 1.00 91.19 69 LYS A CA 1
ATOM 554 C C . LYS A 1 69 ? -12.067 -0.779 2.162 1.00 91.19 69 LYS A C 1
ATOM 556 O O . LYS A 1 69 ? -12.647 -1.411 1.290 1.00 91.19 69 LYS A O 1
ATOM 561 N N . ARG A 1 70 ? -12.320 -0.935 3.467 1.00 94.25 70 ARG A N 1
ATOM 562 C CA . ARG A 1 70 ? -13.361 -1.815 4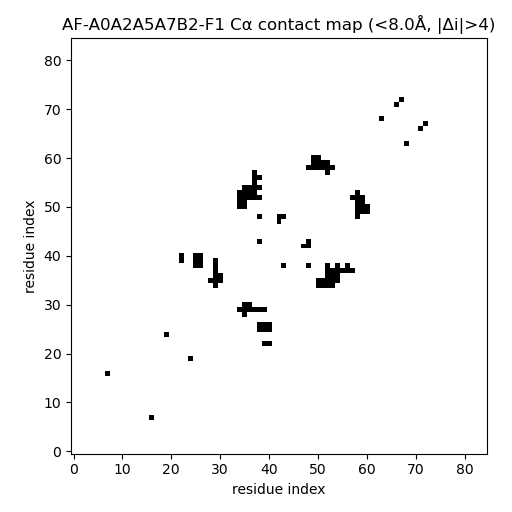.024 1.00 94.25 70 ARG A CA 1
ATOM 563 C C . ARG A 1 70 ? -14.761 -1.183 4.084 1.00 94.25 70 ARG A C 1
ATOM 565 O O . ARG A 1 70 ? -15.659 -1.780 4.667 1.00 94.25 70 ARG A O 1
ATOM 572 N N . GLY A 1 71 ? -14.943 0.025 3.552 1.00 95.25 71 GLY A N 1
ATOM 573 C CA . GLY A 1 71 ? -16.172 0.805 3.685 1.00 95.25 71 GLY A CA 1
ATOM 574 C C . GLY A 1 71 ? -16.081 1.822 4.822 1.00 95.25 71 GLY A C 1
ATOM 575 O O . GLY A 1 71 ? -15.382 2.826 4.704 1.00 95.25 71 GLY A O 1
ATOM 576 N N . LEU A 1 72 ? -16.806 1.582 5.915 1.00 95.75 72 LEU A N 1
ATOM 577 C CA . LEU A 1 72 ? -16.833 2.476 7.075 1.00 95.75 72 LEU A CA 1
ATOM 578 C C . LEU A 1 72 ? -15.737 2.132 8.091 1.00 95.75 72 LEU A C 1
ATOM 580 O O . LEU A 1 72 ? -15.215 1.013 8.118 1.00 95.75 72 LEU A O 1
ATOM 584 N N . GLY A 1 73 ? -15.403 3.110 8.936 1.00 95.56 73 GLY A N 1
ATOM 585 C CA . GLY A 1 73 ? -14.555 2.883 10.103 1.00 95.56 73 GLY A CA 1
ATOM 586 C C . GLY A 1 73 ? -15.182 1.842 11.033 1.00 95.56 73 GLY A C 1
ATOM 587 O O . GLY A 1 73 ? -16.402 1.791 11.187 1.00 95.56 73 GLY A O 1
ATOM 588 N N . HIS A 1 74 ? -14.346 0.997 11.632 1.00 95.75 74 HIS A N 1
ATOM 589 C CA . HIS A 1 74 ? -14.776 -0.007 12.600 1.00 95.75 74 HIS A CA 1
ATOM 590 C C . HIS A 1 74 ? -14.302 0.414 13.987 1.00 95.75 74 HIS A C 1
ATOM 592 O O . HIS A 1 74 ? -13.099 0.503 14.218 1.00 95.75 74 HIS A O 1
ATOM 598 N N . PHE A 1 75 ? -15.248 0.708 14.876 1.00 96.88 75 PHE A N 1
ATOM 599 C CA . PHE A 1 75 ? -14.959 0.985 16.277 1.00 96.88 75 PHE A CA 1
ATOM 600 C C . PHE A 1 75 ? -15.026 -0.326 17.052 1.00 96.88 75 PHE A C 1
ATOM 602 O O . PHE A 1 75 ? -16.060 -0.992 17.046 1.00 96.88 75 PHE A O 1
ATOM 609 N N . GLU A 1 76 ? -13.927 -0.676 17.707 1.00 96.50 76 GLU A N 1
ATOM 610 C CA . GLU A 1 76 ? -13.803 -1.880 18.519 1.00 96.50 76 GLU A CA 1
ATOM 611 C C . GLU A 1 76 ? -13.487 -1.480 19.962 1.00 96.50 76 GLU A C 1
ATOM 613 O O . GLU A 1 76 ? -12.656 -0.604 20.213 1.00 96.50 76 GLU A O 1
ATOM 618 N N . PHE A 1 77 ? -14.200 -2.080 20.916 1.00 96.94 77 PHE A N 1
ATOM 619 C CA . PHE A 1 77 ? -13.944 -1.864 22.334 1.00 96.94 77 PHE A CA 1
ATOM 620 C C . PHE A 1 77 ? -12.890 -2.858 22.814 1.00 96.94 77 PHE A C 1
ATOM 622 O O . PHE A 1 77 ? -13.118 -4.066 22.790 1.00 96.94 77 PHE A O 1
ATOM 629 N N . HIS A 1 78 ? -11.769 -2.338 23.304 1.00 94.88 78 HIS A N 1
ATOM 630 C CA . HIS A 1 78 ? -10.726 -3.135 23.934 1.00 94.88 78 HIS A CA 1
ATOM 631 C C . HIS A 1 78 ? -10.772 -2.911 25.453 1.00 94.88 78 HIS A C 1
ATOM 633 O O . HIS A 1 78 ? -10.397 -1.826 25.909 1.00 94.88 78 HIS A O 1
ATOM 639 N N . PRO A 1 79 ? -11.258 -3.884 26.252 1.00 95.50 79 PRO A N 1
ATOM 640 C CA . PRO A 1 79 ? -11.183 -3.786 27.703 1.00 95.50 79 PRO A CA 1
ATOM 641 C C . PRO A 1 79 ? -9.725 -3.842 28.161 1.00 95.50 79 PRO A C 1
ATOM 643 O O . PRO A 1 79 ? -8.866 -4.416 27.492 1.00 95.50 79 PRO A O 1
ATOM 646 N N . PHE A 1 80 ? -9.456 -3.275 29.333 1.00 95.44 80 PHE A N 1
ATOM 647 C CA . PHE A 1 80 ? -8.177 -3.472 30.003 1.00 95.44 80 PHE A CA 1
ATOM 648 C C . PHE A 1 80 ? -7.944 -4.967 30.273 1.00 95.44 80 PHE A C 1
ATOM 650 O O . PHE A 1 80 ? -8.836 -5.654 30.774 1.00 95.44 80 PHE A O 1
ATOM 657 N N . VAL A 1 81 ? -6.740 -5.447 29.962 1.00 94.38 81 VAL A N 1
ATOM 658 C CA . VAL A 1 81 ? -6.260 -6.794 30.287 1.00 94.38 81 VAL A CA 1
ATOM 659 C C . VAL A 1 81 ? -4.925 -6.630 31.002 1.00 94.38 81 VAL A C 1
ATOM 661 O O . VAL A 1 81 ? -4.044 -5.926 30.507 1.00 9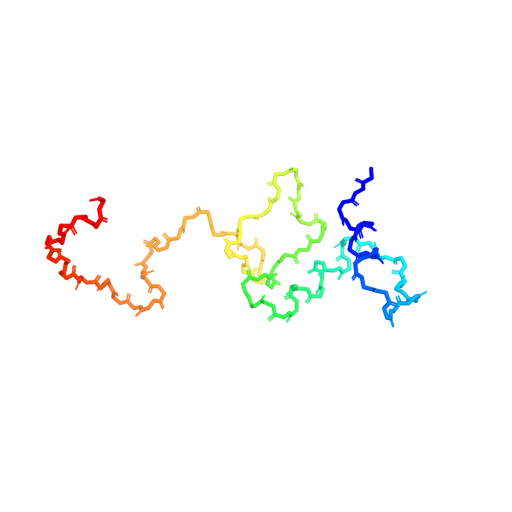4.38 81 VAL A O 1
ATOM 664 N N . GLU A 1 82 ? -4.798 -7.239 32.177 1.00 92.50 82 GLU A N 1
ATOM 665 C CA . GLU A 1 82 ? -3.557 -7.218 32.951 1.00 92.50 82 GLU A CA 1
ATOM 666 C C . GLU A 1 82 ? -2.458 -8.011 32.224 1.00 92.50 82 GLU A C 1
ATOM 668 O O . GLU A 1 82 ? -2.740 -9.012 31.561 1.00 92.50 82 GLU A O 1
ATOM 673 N N . SER A 1 83 ? -1.213 -7.531 32.296 1.00 89.06 83 SER A N 1
ATOM 674 C CA . SER A 1 83 ? -0.075 -8.197 31.653 1.00 89.06 83 SER A CA 1
ATOM 675 C C . SER A 1 83 ? 0.239 -9.529 32.342 1.00 89.06 83 SER A C 1
ATOM 677 O O . SER A 1 83 ? 0.095 -9.643 33.555 1.00 89.06 83 SER A O 1
ATOM 679 N N . ASN A 1 84 ? 0.726 -10.513 31.581 1.00 87.25 84 ASN A N 1
ATOM 680 C CA . ASN A 1 84 ? 1.190 -11.807 32.106 1.00 87.25 84 ASN A CA 1
ATOM 681 C C . ASN A 1 84 ? 2.684 -11.782 32.496 1.00 87.25 84 ASN A C 1
ATOM 683 O O . ASN A 1 84 ? 3.353 -12.810 32.380 1.00 87.25 84 ASN A O 1
ATOM 687 N N . GLU A 1 85 ? 3.219 -10.608 32.841 1.00 65.25 85 GLU A N 1
ATOM 688 C CA . GLU A 1 85 ? 4.627 -10.447 33.244 1.00 65.25 85 GLU A CA 1
ATOM 689 C C . GLU A 1 85 ? 4.954 -11.134 34.575 1.00 65.25 85 GLU A C 1
ATOM 691 O O . GLU A 1 85 ? 4.107 -11.105 35.498 1.00 65.25 85 GLU A O 1
#

Foldseek 3Di:
DDVVVVVCVVPPPCPPDDDDDVQVVLVVCCVVPVQSVCDGPVLLPPPGAATSAHVVRDGPPDPQPPHDPVGHDDDDDDDDDDDPD